Protein AF-A0A536HJX2-F1 (afdb_monomer)

Radius of gyration: 12.41 Å; Cα contacts (8 Å, |Δi|>4): 84; chains: 1; bounding box: 29×22×37 Å

Foldseek 3Di:
DDPVVDDFAEDEDAFDADPVRAGPLVVLLVRLVVVVVVVGPYYDALDVNNVVVVDDPVRSVSSVVSND

Structure (mmCIF, N/CA/C/O backbone):
data_AF-A0A536HJX2-F1
#
_entry.id   AF-A0A536HJX2-F1
#
loop_
_atom_site.group_PDB
_atom_site.id
_atom_site.type_symbol
_atom_site.label_atom_id
_atom_site.label_alt_id
_atom_site.label_comp_id
_atom_site.label_asym_id
_atom_site.label_entity_id
_atom_site.label_seq_id
_atom_site.pdbx_PDB_ins_code
_atom_site.Cartn_x
_atom_site.Cartn_y
_atom_site.Cartn_z
_atom_site.occupancy
_atom_site.B_iso_or_equiv
_atom_site.auth_seq_id
_atom_site.auth_comp_id
_atom_site.auth_asym_id
_atom_site.auth_atom_id
_atom_site.pdbx_PDB_model_num
ATOM 1 N N . MET A 1 1 ? 2.169 12.744 14.593 1.00 70.25 1 MET A N 1
ATOM 2 C CA . MET A 1 1 ? 1.435 11.493 14.823 1.00 70.25 1 MET A CA 1
ATOM 3 C C . MET A 1 1 ? 2.065 10.803 16.008 1.00 70.25 1 MET A C 1
ATOM 5 O O . MET A 1 1 ? 3.273 10.567 15.987 1.00 70.25 1 MET A O 1
ATOM 9 N N . LYS A 1 2 ? 1.290 10.565 17.054 1.00 81.81 2 LYS A N 1
ATOM 10 C CA . LYS A 1 2 ? 1.710 9.744 18.185 1.00 81.81 2 LYS A CA 1
ATOM 11 C C . LYS A 1 2 ? 1.164 8.323 17.993 1.00 81.81 2 LYS A C 1
ATOM 13 O O . LYS A 1 2 ? 0.179 8.131 17.290 1.00 81.81 2 LYS A O 1
ATOM 18 N N . LEU A 1 3 ? 1.831 7.315 18.551 1.00 78.69 3 LEU A N 1
ATOM 19 C CA . LEU A 1 3 ? 1.449 5.906 18.354 1.00 78.69 3 LEU A CA 1
ATOM 20 C C . LEU A 1 3 ? 0.059 5.578 18.916 1.00 78.69 3 LEU A C 1
ATOM 22 O O . LEU A 1 3 ? -0.634 4.734 18.366 1.00 78.69 3 LEU A O 1
ATOM 26 N N . ASP A 1 4 ? -0.356 6.276 19.968 1.00 87.19 4 ASP A N 1
ATOM 27 C CA . ASP A 1 4 ? -1.688 6.210 20.572 1.00 87.19 4 ASP A CA 1
ATOM 28 C C . ASP A 1 4 ? -2.804 6.780 19.678 1.00 87.19 4 ASP A C 1
ATOM 30 O O . ASP A 1 4 ? -3.976 6.550 19.957 1.00 87.19 4 ASP A O 1
ATOM 34 N N . GLU A 1 5 ? -2.463 7.473 18.587 1.00 87.75 5 GLU A N 1
ATOM 35 C CA . GLU A 1 5 ? -3.428 7.972 17.595 1.00 87.75 5 GLU A CA 1
ATOM 36 C C . GLU A 1 5 ? -3.725 6.939 16.487 1.00 87.75 5 GLU A C 1
ATOM 38 O O . GLU A 1 5 ? -4.686 7.109 15.738 1.00 87.75 5 GLU A O 1
ATOM 43 N N . LEU A 1 6 ? -2.935 5.861 16.372 1.00 91.38 6 LEU A N 1
ATOM 44 C CA . LEU A 1 6 ? -3.173 4.768 15.423 1.00 91.38 6 LEU A CA 1
ATOM 45 C C . LEU A 1 6 ? -4.047 3.691 16.073 1.00 91.38 6 LEU A C 1
ATOM 47 O O . LEU A 1 6 ? -3.582 2.916 16.908 1.00 91.38 6 LEU A O 1
ATOM 51 N N . SER A 1 7 ? -5.314 3.621 15.674 1.00 93.12 7 SER A N 1
ATOM 52 C CA . SER A 1 7 ? -6.274 2.653 16.210 1.00 93.12 7 SER A CA 1
ATOM 53 C C . SER A 1 7 ? -7.176 2.095 15.111 1.00 93.12 7 SER A C 1
ATOM 55 O O . SER A 1 7 ? -7.255 2.666 14.026 1.00 93.12 7 SER A O 1
ATOM 57 N N . GLY A 1 8 ? -7.824 0.964 15.392 1.00 95.12 8 GLY A N 1
ATOM 58 C CA . GLY A 1 8 ? -8.698 0.282 14.439 1.00 95.12 8 GLY A CA 1
ATOM 59 C C . GLY A 1 8 ? -7.985 -0.771 13.587 1.00 95.12 8 GLY A C 1
ATOM 60 O O . GLY A 1 8 ? -6.950 -1.322 13.973 1.00 95.12 8 GLY A O 1
ATOM 61 N N . VAL A 1 9 ? -8.574 -1.097 12.440 1.00 96.81 9 VAL A N 1
ATOM 62 C CA . VAL A 1 9 ? -8.081 -2.095 11.491 1.00 96.81 9 VAL A CA 1
ATOM 63 C C . VAL A 1 9 ? -7.123 -1.434 10.503 1.00 96.81 9 VAL A C 1
ATOM 65 O O . VAL A 1 9 ? -7.541 -0.775 9.555 1.00 96.81 9 VAL A O 1
ATOM 68 N N . LEU A 1 10 ? -5.823 -1.653 10.705 1.00 95.25 10 LEU A N 1
ATOM 69 C CA . LEU A 1 10 ? -4.769 -1.223 9.784 1.00 95.25 10 LEU A CA 1
ATOM 70 C C . LEU A 1 10 ? -4.354 -2.399 8.897 1.00 95.25 10 LEU A C 1
ATOM 72 O O . LEU A 1 10 ? -3.748 -3.359 9.379 1.00 95.25 10 LEU A O 1
ATOM 76 N N . ILE A 1 11 ? -4.686 -2.349 7.607 1.00 96.81 11 ILE A N 1
ATOM 77 C CA . ILE A 1 11 ? -4.487 -3.488 6.706 1.00 96.81 11 ILE A CA 1
ATOM 78 C C . ILE A 1 11 ? -3.123 -3.437 6.012 1.00 96.81 11 ILE A C 1
ATOM 80 O O . ILE A 1 11 ? -2.761 -2.444 5.386 1.00 96.81 11 ILE A O 1
ATOM 84 N N . ALA A 1 12 ? -2.361 -4.529 6.100 1.00 97.38 12 ALA A N 1
ATOM 85 C CA . ALA A 1 12 ? -1.128 -4.698 5.339 1.00 97.38 12 ALA A CA 1
ATOM 86 C C . ALA A 1 12 ? -1.458 -5.043 3.882 1.00 97.38 12 ALA A C 1
ATOM 88 O O . ALA A 1 12 ? -2.073 -6.076 3.612 1.00 97.38 12 ALA A O 1
ATOM 89 N N . LEU A 1 13 ? -1.056 -4.178 2.954 1.00 97.69 13 LEU A N 1
ATOM 90 C CA . LEU A 1 13 ? -1.322 -4.351 1.530 1.00 97.69 13 LEU A CA 1
ATOM 91 C C . LEU A 1 13 ? -0.238 -5.204 0.870 1.00 97.69 13 LEU A C 1
ATOM 93 O O . LEU A 1 13 ? 0.949 -5.003 1.126 1.00 97.69 13 LEU A O 1
ATOM 97 N N . ALA A 1 14 ? -0.663 -6.106 -0.014 1.00 97.50 14 ALA A N 1
ATOM 98 C CA . ALA A 1 14 ? 0.217 -6.694 -1.020 1.00 97.50 14 ALA A CA 1
ATOM 99 C C . ALA A 1 14 ? 0.606 -5.641 -2.069 1.00 97.50 14 ALA A C 1
ATOM 101 O O . ALA A 1 14 ? -0.098 -4.638 -2.226 1.00 97.50 14 ALA A O 1
ATOM 102 N N . SER A 1 15 ? 1.683 -5.884 -2.819 1.00 98.00 15 SER A N 1
ATOM 103 C CA . SER A 1 15 ? 2.069 -5.063 -3.973 1.00 98.00 15 SER A CA 1
ATOM 104 C C . SER A 1 15 ? 1.633 -5.724 -5.289 1.00 98.00 15 SER A C 1
ATOM 106 O O . SER A 1 15 ? 2.345 -6.590 -5.794 1.00 98.00 15 SER A O 1
ATOM 108 N N . PRO A 1 16 ? 0.486 -5.347 -5.891 1.00 98.25 16 PRO A N 1
ATOM 109 C CA . PRO A 1 16 ? 0.108 -5.803 -7.225 1.00 98.25 16 PRO A CA 1
ATOM 110 C C . PRO A 1 16 ? 1.205 -5.568 -8.269 1.00 98.25 16 PRO A C 1
ATOM 112 O O . PRO A 1 16 ? 1.615 -4.434 -8.524 1.00 98.25 16 PRO A O 1
ATOM 115 N N . LEU A 1 17 ? 1.646 -6.652 -8.907 1.00 97.75 17 LEU A N 1
ATOM 116 C CA . LEU A 1 17 ? 2.615 -6.640 -9.998 1.00 97.75 17 LEU A CA 1
ATOM 117 C C . LEU A 1 17 ? 1.988 -7.207 -11.272 1.00 97.75 17 LEU A C 1
ATOM 119 O O . LEU A 1 17 ? 1.156 -8.118 -11.245 1.00 97.75 17 LEU A O 1
ATOM 123 N N . LYS A 1 18 ? 2.439 -6.699 -12.413 1.00 98.06 18 LYS A N 1
ATOM 124 C CA . LYS A 1 18 ? 2.195 -7.290 -13.726 1.00 98.06 18 LYS A CA 1
ATOM 125 C C . LYS A 1 18 ? 3.051 -8.546 -13.892 1.00 98.06 18 LYS A C 1
ATOM 127 O O . LYS A 1 18 ? 4.001 -8.793 -13.153 1.00 98.06 18 LYS A O 1
ATOM 132 N N . ARG A 1 19 ? 2.749 -9.339 -14.925 1.00 97.44 19 ARG A N 1
ATOM 133 C CA . ARG A 1 19 ? 3.500 -10.572 -15.241 1.00 97.44 19 ARG A CA 1
ATOM 134 C C . ARG A 1 19 ? 4.984 -10.340 -15.532 1.00 97.44 19 ARG A C 1
ATOM 136 O O . ARG A 1 19 ? 5.766 -11.269 -15.388 1.00 97.44 19 ARG A O 1
ATOM 143 N N . ASP A 1 20 ? 5.353 -9.134 -15.954 1.00 96.69 20 ASP A N 1
ATOM 144 C CA . ASP A 1 20 ? 6.741 -8.735 -16.202 1.00 96.69 20 ASP A CA 1
ATOM 145 C C . ASP A 1 20 ? 7.470 -8.244 -14.936 1.00 96.69 20 ASP A C 1
ATOM 147 O O . ASP A 1 20 ? 8.624 -7.832 -15.016 1.00 96.69 20 ASP A O 1
ATOM 151 N N . GLY A 1 21 ? 6.811 -8.283 -13.772 1.00 94.88 21 GLY A N 1
ATOM 152 C CA . GLY A 1 21 ? 7.360 -7.842 -12.492 1.00 94.88 21 GLY A CA 1
ATOM 153 C C . GLY A 1 21 ? 7.280 -6.333 -12.253 1.00 94.88 21 GLY A C 1
ATOM 154 O O . GLY A 1 21 ? 7.667 -5.875 -11.180 1.00 94.88 21 GLY A O 1
ATOM 155 N N . THR A 1 22 ? 6.768 -5.545 -13.203 1.00 97.38 22 THR A N 1
ATOM 156 C CA . THR A 1 22 ? 6.520 -4.113 -12.978 1.00 97.38 22 THR A CA 1
ATO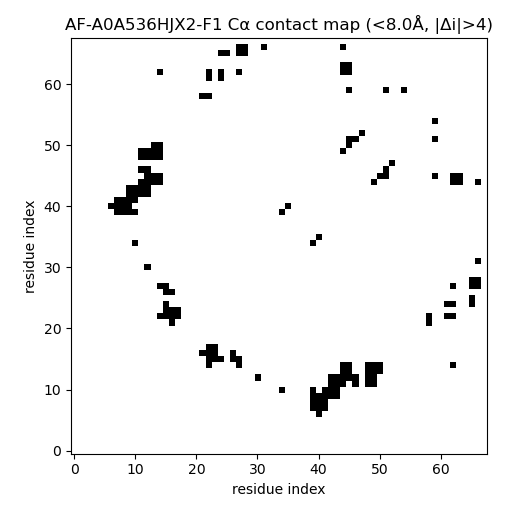M 157 C C . THR A 1 22 ? 5.272 -3.898 -12.125 1.00 97.38 22 THR A C 1
ATOM 159 O O . THR A 1 22 ? 4.372 -4.735 -12.103 1.00 97.38 22 THR A O 1
ATOM 162 N N . VAL A 1 23 ? 5.192 -2.769 -11.420 1.00 98.19 23 VAL A N 1
ATOM 163 C CA . VAL A 1 23 ? 4.033 -2.453 -10.570 1.00 98.19 23 VAL A CA 1
ATOM 164 C C . VAL A 1 23 ? 2.764 -2.314 -11.421 1.00 98.19 23 VAL A C 1
ATOM 166 O O . VAL A 1 23 ? 2.748 -1.620 -12.442 1.00 98.19 23 VAL A O 1
ATOM 169 N N . ASP A 1 24 ? 1.688 -2.983 -11.004 1.00 98.44 24 ASP A N 1
ATOM 170 C CA . ASP A 1 24 ? 0.341 -2.791 -11.547 1.00 98.44 24 ASP A CA 1
ATOM 171 C C . ASP A 1 24 ? -0.351 -1.654 -10.785 1.00 98.44 24 ASP A C 1
ATOM 173 O O . ASP A 1 24 ? -1.138 -1.901 -9.875 1.00 98.44 24 ASP A O 1
ATOM 177 N N . GLU A 1 25 ? -0.052 -0.399 -11.136 1.00 98.06 25 GLU A N 1
ATOM 178 C CA . GLU A 1 25 ? -0.642 0.786 -10.482 1.00 98.06 25 GLU A CA 1
ATOM 179 C C . GLU A 1 25 ? -2.186 0.760 -10.476 1.00 98.06 25 GLU A C 1
ATOM 181 O O . GLU A 1 25 ? -2.775 0.944 -9.409 1.00 98.06 25 GLU A O 1
ATOM 186 N N . PRO A 1 26 ? -2.883 0.432 -11.589 1.00 98.12 26 PRO A N 1
ATOM 187 C CA . PRO A 1 26 ? -4.331 0.227 -11.547 1.00 98.12 26 PRO A CA 1
ATOM 188 C C . PRO A 1 26 ? -4.764 -0.891 -10.590 1.00 98.12 26 PRO A C 1
ATOM 190 O O . PRO A 1 26 ? -5.849 -0.827 -10.016 1.00 98.12 26 PRO A O 1
ATOM 193 N N . GLY A 1 27 ? -3.958 -1.945 -10.449 1.00 98.31 27 GLY A N 1
ATOM 194 C CA . GLY A 1 27 ? -4.184 -3.026 -9.490 1.00 98.31 27 GLY A CA 1
ATOM 195 C C . GLY A 1 27 ? -4.064 -2.573 -8.044 1.00 98.31 27 GLY A C 1
ATOM 196 O O . GLY A 1 27 ? -4.926 -2.927 -7.240 1.00 98.31 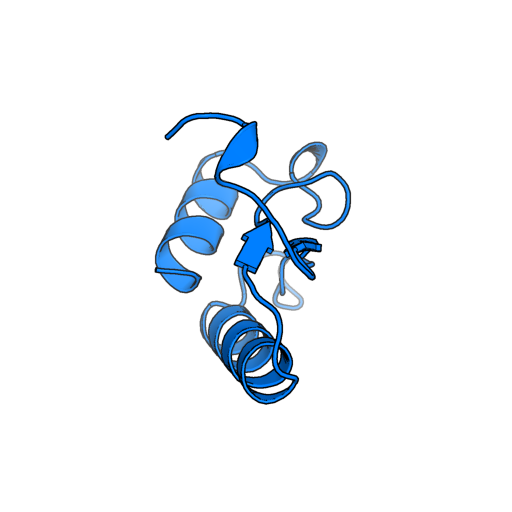27 GLY A O 1
ATOM 197 N N . VAL A 1 28 ? -3.057 -1.752 -7.734 1.00 98.31 28 VAL A N 1
ATOM 198 C CA . VAL A 1 28 ? -2.897 -1.115 -6.419 1.00 98.31 28 VAL A CA 1
ATOM 199 C C . VAL A 1 28 ? -4.133 -0.279 -6.096 1.00 98.31 28 VAL A C 1
ATOM 201 O O . VAL A 1 28 ? -4.749 -0.503 -5.058 1.00 98.31 28 VAL A O 1
ATOM 204 N N . ALA A 1 29 ? -4.570 0.589 -7.015 1.00 97.44 29 ALA A N 1
ATOM 205 C CA . ALA A 1 29 ? -5.756 1.422 -6.815 1.00 97.44 29 ALA A CA 1
ATOM 206 C C . ALA A 1 29 ? -7.023 0.582 -6.560 1.00 97.44 29 ALA A C 1
ATOM 208 O O . ALA A 1 29 ? -7.759 0.837 -5.612 1.00 97.44 29 ALA A O 1
ATOM 209 N N . ARG A 1 30 ? -7.257 -0.483 -7.344 1.00 98.12 30 ARG A N 1
ATOM 210 C CA . ARG A 1 30 ? -8.397 -1.394 -7.113 1.00 98.12 30 ARG A CA 1
ATOM 211 C C . ARG A 1 30 ? -8.331 -2.086 -5.750 1.00 98.12 30 ARG A C 1
ATOM 213 O O . ARG A 1 30 ? -9.373 -2.278 -5.129 1.00 98.12 30 ARG A O 1
ATOM 220 N N . LEU A 1 31 ? -7.139 -2.492 -5.307 1.00 98.00 31 LEU A N 1
ATOM 221 C CA . LEU A 1 31 ? -6.951 -3.122 -4.000 1.00 98.00 31 LEU A CA 1
ATOM 222 C C . LEU A 1 31 ? -7.241 -2.133 -2.867 1.00 98.00 31 LEU A C 1
ATOM 224 O O . LEU A 1 31 ? -7.947 -2.495 -1.929 1.00 98.00 31 LEU A O 1
ATOM 228 N N . VAL A 1 32 ? -6.739 -0.901 -2.978 1.00 97.69 32 VAL A N 1
ATOM 229 C CA . VAL A 1 32 ? -7.002 0.187 -2.027 1.00 97.69 32 VAL A CA 1
ATOM 230 C C . VAL A 1 32 ? -8.504 0.444 -1.911 1.00 97.69 32 VAL A C 1
ATOM 232 O O . VAL A 1 32 ? -9.052 0.341 -0.817 1.00 97.69 32 VAL A O 1
ATOM 235 N N . GLU A 1 33 ? -9.193 0.666 -3.032 1.00 97.50 33 GLU A N 1
ATOM 236 C CA . GLU A 1 33 ? -10.645 0.889 -3.039 1.00 97.50 33 GLU A CA 1
ATOM 237 C C . GLU A 1 33 ? -11.414 -0.281 -2.415 1.00 97.50 33 GLU A C 1
ATOM 239 O O . GLU A 1 33 ? -12.334 -0.080 -1.624 1.00 97.50 33 GLU A O 1
ATOM 244 N N . HIS A 1 34 ? -11.014 -1.518 -2.721 1.00 97.94 34 HIS A N 1
ATOM 245 C CA . HIS A 1 34 ? -11.656 -2.706 -2.168 1.00 97.94 34 HIS A CA 1
ATOM 246 C C . HIS A 1 34 ? -11.558 -2.766 -0.639 1.00 97.94 34 HIS A C 1
ATOM 248 O O . HIS A 1 34 ? -12.562 -3.028 0.026 1.00 97.94 34 HIS A O 1
ATOM 254 N N . VAL A 1 35 ? -10.370 -2.532 -0.073 1.00 97.31 35 VAL A N 1
ATOM 255 C CA . VAL A 1 35 ? -10.188 -2.623 1.383 1.00 97.31 35 VAL A CA 1
ATOM 256 C C . VAL A 1 35 ? -10.795 -1.428 2.112 1.00 97.31 35 VAL A C 1
ATOM 258 O O . VAL A 1 35 ? -11.368 -1.613 3.183 1.00 97.31 35 VAL A O 1
ATOM 261 N N . LEU A 1 36 ? -10.747 -0.228 1.523 1.00 96.62 36 LEU A N 1
ATOM 262 C CA . LEU A 1 36 ? -11.404 0.958 2.076 1.00 96.62 36 LEU A CA 1
ATOM 263 C C . LEU A 1 36 ? -12.925 0.781 2.106 1.00 96.62 36 LEU A C 1
ATOM 265 O O . LEU A 1 36 ? -13.552 1.054 3.128 1.00 96.62 36 LEU A O 1
ATOM 269 N N . ALA A 1 37 ? -13.517 0.227 1.042 1.00 98.00 37 ALA A N 1
ATOM 270 C CA . ALA A 1 37 ? -14.933 -0.144 1.025 1.00 98.00 37 ALA A CA 1
ATOM 271 C C . ALA A 1 37 ? -15.284 -1.214 2.079 1.00 98.00 37 ALA A C 1
ATOM 273 O O . ALA A 1 37 ? -16.430 -1.297 2.517 1.00 98.00 37 ALA A O 1
ATOM 274 N N . GLY A 1 38 ? -14.300 -2.010 2.509 1.00 97.56 38 GLY A N 1
ATOM 275 C CA . GLY A 1 38 ? -14.411 -2.959 3.617 1.00 9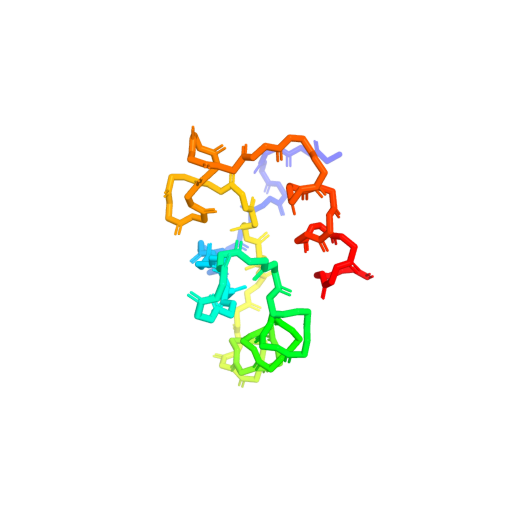7.56 38 GLY A CA 1
ATOM 276 C C . GLY A 1 38 ? -14.405 -2.324 5.014 1.00 97.56 38 GLY A C 1
ATOM 277 O O . GLY A 1 38 ? -14.614 -3.041 5.990 1.00 97.56 38 GLY A O 1
ATOM 278 N N . GLY A 1 39 ? -14.192 -1.007 5.124 1.00 97.31 39 GLY A N 1
ATOM 279 C CA . GLY A 1 39 ? -14.252 -0.271 6.388 1.00 97.31 39 GLY A CA 1
ATOM 280 C C . GLY A 1 39 ? -12.980 -0.350 7.231 1.00 97.31 39 GLY A C 1
ATOM 281 O O . GLY A 1 39 ? -13.071 -0.317 8.454 1.00 97.31 39 GLY A O 1
ATOM 282 N N . VAL A 1 40 ? -11.806 -0.490 6.605 1.00 97.44 40 VAL A N 1
ATOM 283 C CA . VAL A 1 40 ? -10.520 -0.414 7.320 1.00 97.44 40 VAL A CA 1
ATOM 284 C C . VAL A 1 40 ? -10.219 1.023 7.753 1.00 97.44 40 VAL A C 1
ATOM 286 O O . VAL A 1 40 ? -10.531 1.976 7.043 1.00 97.44 40 VAL A O 1
ATOM 289 N N . ASP A 1 41 ? -9.563 1.172 8.900 1.00 95.75 41 ASP A N 1
ATOM 290 C CA . ASP A 1 41 ? -9.216 2.472 9.486 1.00 95.75 41 ASP A CA 1
ATOM 291 C C . ASP A 1 41 ? -7.883 3.022 8.951 1.00 95.75 41 ASP A C 1
ATOM 293 O O . ASP A 1 41 ? -7.563 4.199 9.121 1.00 95.75 41 ASP A O 1
ATOM 297 N N . GLY A 1 42 ? -7.089 2.183 8.280 1.00 94.25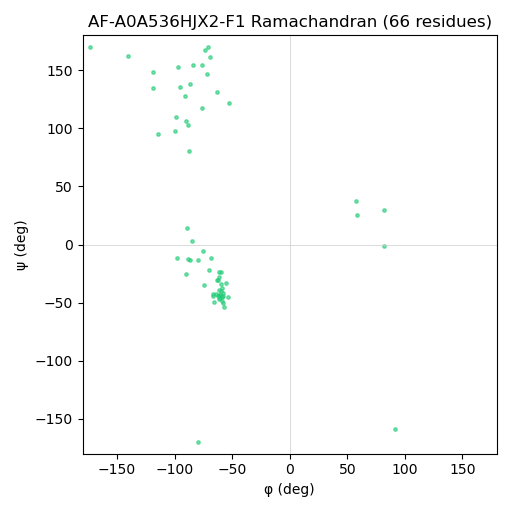 42 GLY A N 1
ATOM 298 C CA . GLY A 1 42 ? -5.854 2.620 7.645 1.00 94.25 42 GLY A CA 1
ATOM 299 C C . GLY A 1 42 ? -5.165 1.555 6.805 1.00 94.25 42 GLY A C 1
ATOM 300 O O . GLY A 1 42 ? -5.508 0.373 6.830 1.00 94.25 42 GLY A O 1
ATOM 301 N N . LEU A 1 43 ? -4.161 2.004 6.054 1.00 95.94 43 LEU A N 1
ATOM 302 C CA . LEU A 1 43 ? -3.407 1.197 5.101 1.00 95.94 43 LEU A CA 1
ATOM 303 C C . LEU A 1 43 ? -1.932 1.155 5.502 1.00 95.94 43 LEU A C 1
ATOM 305 O O . LEU A 1 43 ? -1.323 2.183 5.793 1.00 95.94 43 LEU A O 1
ATOM 309 N N . LEU A 1 44 ? -1.343 -0.035 5.456 1.00 95.69 44 LEU A N 1
ATOM 310 C CA . LEU A 1 44 ? 0.088 -0.258 5.600 1.00 95.69 44 LEU A CA 1
ATOM 311 C C . LEU A 1 44 ? 0.636 -0.793 4.274 1.00 95.69 44 LEU A C 1
ATOM 313 O O . LEU A 1 44 ? 0.592 -1.993 3.998 1.00 95.69 44 LEU A O 1
ATOM 317 N N . ALA A 1 45 ? 1.156 0.111 3.449 1.00 96.25 45 ALA A N 1
ATOM 318 C CA . ALA A 1 45 ? 1.878 -0.239 2.232 1.00 96.25 45 ALA A CA 1
ATOM 319 C C . ALA A 1 45 ? 3.347 -0.557 2.543 1.00 96.25 45 ALA A C 1
ATOM 321 O O . ALA A 1 45 ? 3.916 -0.045 3.508 1.00 96.25 45 ALA A O 1
ATOM 322 N N . LEU A 1 46 ? 3.976 -1.373 1.696 1.00 96.69 46 LEU A N 1
ATOM 323 C CA . LEU A 1 46 ? 5.400 -1.704 1.798 1.00 96.69 46 LEU A CA 1
ATOM 324 C C . LEU A 1 46 ? 5.825 -2.337 3.145 1.00 96.69 46 LEU A C 1
ATOM 326 O O . LEU A 1 46 ? 6.948 -2.131 3.620 1.00 96.69 46 LEU A O 1
ATOM 330 N N . GLY A 1 47 ? 4.975 -3.183 3.730 1.00 96.00 47 GLY A N 1
ATOM 331 C CA . GLY A 1 47 ? 5.385 -4.131 4.774 1.00 96.00 47 GLY A CA 1
ATOM 332 C C . GLY A 1 47 ? 6.061 -5.388 4.204 1.00 96.00 47 GLY A C 1
ATOM 333 O O . GLY A 1 47 ? 6.324 -5.481 3.007 1.00 96.00 47 GLY A O 1
ATOM 334 N N . SER A 1 48 ? 6.280 -6.408 5.042 1.00 96.31 48 SER A N 1
ATOM 335 C CA . SER A 1 48 ? 6.658 -7.748 4.554 1.00 96.31 48 SER A CA 1
ATOM 336 C C . SER A 1 48 ? 5.593 -8.325 3.616 1.00 96.31 48 SER A C 1
ATOM 338 O O . SER A 1 48 ? 5.938 -8.877 2.577 1.00 96.31 48 SER A O 1
ATOM 340 N N . THR A 1 49 ? 4.314 -8.119 3.946 1.00 96.88 49 THR A N 1
ATOM 341 C CA . THR A 1 49 ? 3.164 -8.448 3.090 1.00 96.88 49 THR A CA 1
ATOM 342 C C . THR A 1 49 ? 3.172 -7.684 1.772 1.00 96.88 49 THR A C 1
ATOM 344 O O . THR A 1 49 ? 2.656 -8.203 0.803 1.00 96.88 49 THR A O 1
ATOM 347 N N . GLY A 1 50 ? 3.760 -6.485 1.732 1.00 96.81 50 GLY A N 1
ATOM 348 C CA . GLY A 1 50 ? 3.909 -5.683 0.513 1.00 96.81 50 GLY A CA 1
ATOM 349 C C . GLY A 1 50 ? 5.198 -5.970 -0.253 1.00 96.81 50 GLY A C 1
ATOM 350 O O . GLY A 1 50 ? 5.596 -5.160 -1.089 1.00 96.81 50 GLY A O 1
ATOM 351 N N . GLU A 1 51 ? 5.887 -7.071 0.070 1.00 96.56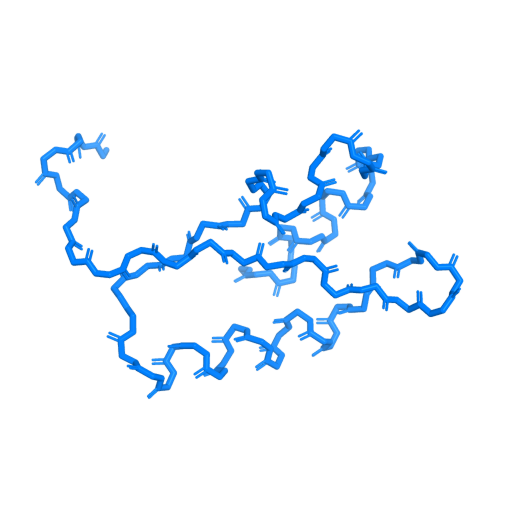 51 GLU A N 1
ATOM 352 C CA . GLU A 1 51 ? 7.061 -7.571 -0.649 1.00 96.56 51 GLU A CA 1
ATOM 353 C C . GLU A 1 51 ? 8.244 -6.584 -0.724 1.00 96.56 51 GLU A C 1
ATOM 355 O O . GLU A 1 51 ? 9.101 -6.676 -1.601 1.00 96.56 51 GLU A O 1
ATOM 360 N N . THR A 1 52 ? 8.359 -5.652 0.227 1.00 97.38 52 THR A N 1
ATOM 361 C CA . THR A 1 52 ? 9.336 -4.543 0.184 1.00 97.38 52 THR A CA 1
ATOM 362 C C . THR A 1 52 ? 10.789 -4.967 0.028 1.00 97.38 52 THR A C 1
ATOM 364 O O . THR A 1 52 ? 11.578 -4.246 -0.584 1.00 97.38 52 THR A O 1
ATOM 367 N N . ALA A 1 53 ? 11.160 -6.121 0.585 1.00 97.25 53 ALA A N 1
ATOM 368 C CA . ALA A 1 53 ? 12.512 -6.664 0.466 1.00 97.25 53 ALA A CA 1
ATOM 369 C C . ALA A 1 53 ? 12.835 -7.159 -0.958 1.00 97.25 53 ALA A C 1
ATOM 371 O O . ALA A 1 53 ? 14.005 -7.257 -1.316 1.00 97.25 53 ALA A O 1
ATOM 372 N N . SER A 1 54 ? 11.811 -7.461 -1.759 1.00 96.19 54 SER A N 1
ATOM 373 C CA . SER A 1 54 ? 11.919 -7.948 -3.137 1.00 96.19 54 SER A CA 1
ATOM 374 C C . SER A 1 54 ? 11.756 -6.842 -4.183 1.00 96.19 54 SER A C 1
ATOM 376 O O . SER A 1 54 ? 12.051 -7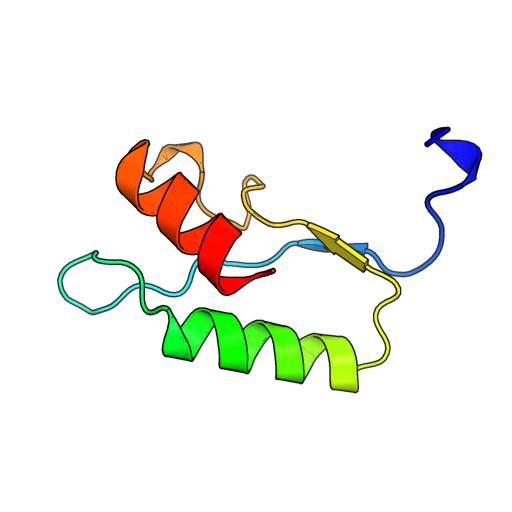.072 -5.353 1.00 96.19 54 SER A O 1
ATOM 378 N N . LEU A 1 55 ? 11.302 -5.651 -3.780 1.00 97.44 55 LEU A N 1
ATOM 379 C CA . LEU A 1 55 ? 11.108 -4.505 -4.664 1.00 97.44 55 LEU A CA 1
ATOM 380 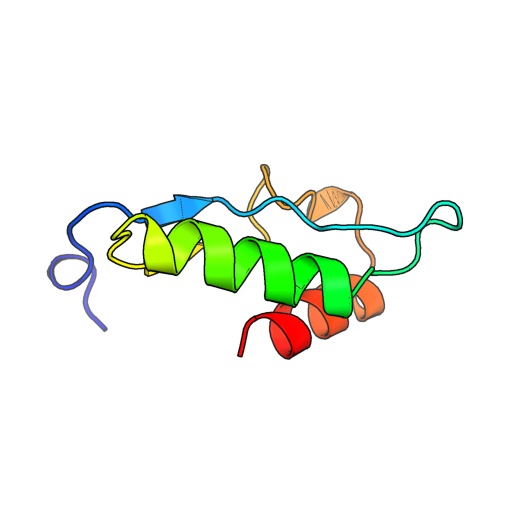C C . LEU A 1 55 ? 12.322 -3.570 -4.650 1.00 97.44 55 LEU A C 1
ATOM 382 O O . LEU A 1 55 ? 12.843 -3.203 -3.591 1.00 97.44 55 LEU A O 1
ATOM 386 N N . ASP A 1 56 ? 12.733 -3.127 -5.838 1.00 97.62 56 ASP A N 1
ATOM 387 C CA . ASP A 1 56 ? 13.726 -2.065 -5.969 1.00 97.62 56 ASP A CA 1
ATOM 388 C C . ASP A 1 56 ? 13.153 -0.695 -5.554 1.00 97.62 56 ASP A C 1
ATOM 390 O O . ASP A 1 56 ? 11.955 -0.523 -5.313 1.00 97.62 56 ASP A O 1
ATOM 394 N N . GLU A 1 57 ? 14.017 0.316 -5.436 1.00 98.00 57 GLU A N 1
ATOM 395 C CA . GLU A 1 57 ? 13.584 1.648 -5.005 1.00 98.00 57 GLU A CA 1
ATOM 396 C C . GLU A 1 57 ? 12.521 2.257 -5.926 1.00 98.00 57 GLU A C 1
ATOM 398 O O . GLU A 1 57 ? 11.592 2.910 -5.443 1.00 98.00 57 GLU A O 1
ATOM 403 N N . LYS A 1 58 ? 12.634 2.030 -7.238 1.00 97.94 58 LYS A N 1
ATOM 404 C CA . LYS A 1 58 ? 11.702 2.580 -8.218 1.00 97.94 58 LYS A CA 1
ATOM 405 C C . LYS A 1 58 ? 10.317 1.971 -8.028 1.00 97.94 58 LYS A C 1
ATOM 407 O O . LYS A 1 58 ? 9.351 2.717 -7.907 1.00 97.94 58 LYS A O 1
ATOM 412 N N . ALA A 1 59 ? 10.229 0.648 -7.937 1.00 97.81 59 ALA A N 1
ATOM 413 C CA . ALA A 1 59 ? 8.984 -0.066 -7.702 1.00 97.81 59 ALA A CA 1
ATOM 414 C C . ALA A 1 59 ? 8.350 0.343 -6.366 1.00 97.81 59 ALA A C 1
ATOM 416 O O . ALA A 1 59 ? 7.160 0.640 -6.329 1.00 97.81 59 ALA A O 1
ATOM 417 N N . ARG A 1 60 ? 9.141 0.465 -5.289 1.00 98.06 60 ARG A N 1
ATOM 418 C CA . ARG A 1 60 ? 8.641 0.954 -3.990 1.00 98.06 60 ARG A CA 1
ATOM 419 C C . ARG A 1 60 ? 8.025 2.349 -4.093 1.00 98.06 60 ARG A C 1
ATOM 421 O O . ARG A 1 60 ? 6.945 2.578 -3.558 1.00 98.06 60 ARG A O 1
ATOM 428 N N . ARG A 1 61 ? 8.681 3.276 -4.799 1.00 97.69 61 ARG A N 1
ATOM 429 C CA . ARG A 1 61 ? 8.134 4.622 -5.037 1.00 97.69 61 ARG A CA 1
ATOM 430 C C . ARG A 1 61 ? 6.837 4.562 -5.839 1.00 97.69 61 ARG A C 1
ATOM 432 O O . ARG A 1 61 ? 5.881 5.218 -5.450 1.00 97.69 61 ARG A O 1
ATOM 439 N N . THR A 1 62 ? 6.784 3.751 -6.895 1.00 97.94 62 THR A N 1
ATOM 440 C CA . THR A 1 62 ? 5.570 3.572 -7.702 1.00 97.94 62 THR A CA 1
ATOM 441 C C . THR A 1 62 ? 4.411 3.008 -6.878 1.00 97.94 62 THR A C 1
ATOM 443 O O . THR A 1 62 ? 3.306 3.528 -6.981 1.00 97.94 62 THR A O 1
ATOM 446 N N . VAL A 1 63 ? 4.651 2.010 -6.017 1.00 97.81 63 VAL A N 1
ATOM 447 C CA . VAL A 1 63 ? 3.621 1.486 -5.101 1.00 97.81 63 VAL A CA 1
ATOM 448 C C . VAL A 1 63 ? 3.105 2.589 -4.182 1.00 97.81 63 VAL A C 1
ATOM 450 O O . VAL A 1 63 ? 1.897 2.760 -4.081 1.00 97.81 63 VAL A O 1
ATOM 453 N N . LEU A 1 64 ? 3.992 3.365 -3.549 1.00 96.81 64 LEU A N 1
ATOM 4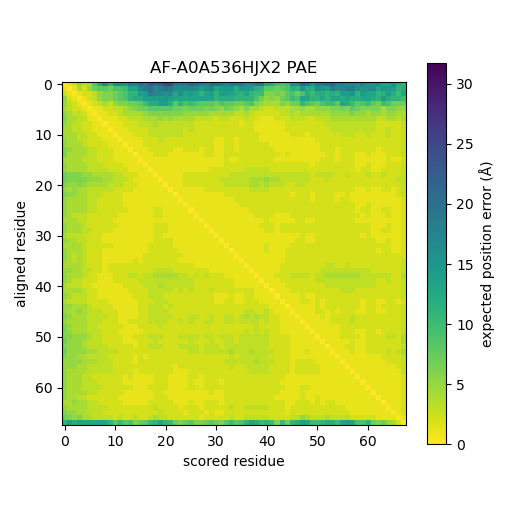54 C CA . LEU A 1 64 ? 3.565 4.463 -2.676 1.00 96.81 64 LEU A CA 1
ATOM 455 C C . LEU A 1 64 ? 2.748 5.506 -3.439 1.00 96.81 64 LEU A C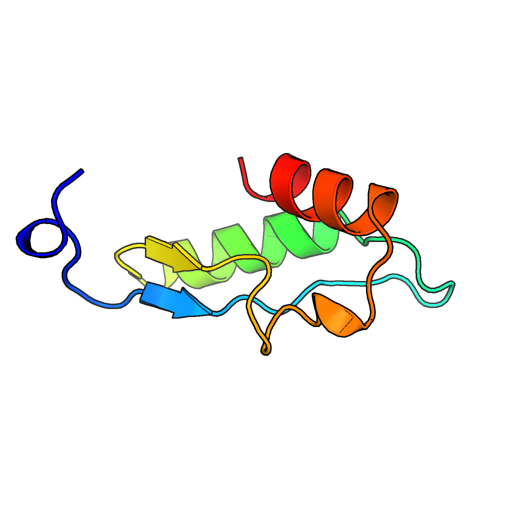 1
ATOM 457 O O . LEU A 1 64 ? 1.687 5.878 -2.963 1.00 96.81 64 LEU A O 1
ATOM 461 N N . THR A 1 65 ? 3.190 5.929 -4.626 1.00 96.19 65 THR A N 1
ATOM 462 C CA . THR A 1 65 ? 2.445 6.880 -5.468 1.00 96.19 65 THR A CA 1
ATOM 463 C C . THR A 1 65 ? 1.085 6.343 -5.908 1.00 96.19 65 THR A C 1
ATOM 465 O O . THR A 1 65 ? 0.168 7.125 -6.087 1.00 96.19 65 THR A O 1
ATOM 468 N N . ALA A 1 66 ? 0.925 5.032 -6.075 1.00 96.00 66 ALA A N 1
ATOM 469 C CA . ALA A 1 66 ? -0.367 4.452 -6.431 1.00 96.00 66 ALA A CA 1
ATOM 470 C C . ALA A 1 66 ? -1.328 4.301 -5.232 1.00 96.00 66 ALA A C 1
ATOM 472 O O . ALA A 1 66 ? -2.510 4.038 -5.439 1.00 96.00 66 ALA A O 1
ATOM 473 N N . VAL A 1 67 ? -0.835 4.436 -3.993 1.00 94.44 67 VAL A N 1
ATOM 474 C CA . VAL A 1 67 ? -1.642 4.378 -2.759 1.00 94.44 67 VAL A CA 1
ATOM 475 C C . VAL A 1 67 ? -2.171 5.760 -2.336 1.00 94.44 67 VAL A C 1
ATOM 477 O O . VAL A 1 67 ? -3.190 5.803 -1.647 1.00 94.44 67 VAL A O 1
ATOM 480 N N . VAL A 1 68 ? -1.509 6.864 -2.719 1.00 78.62 68 VAL A N 1
ATOM 481 C CA . VAL A 1 68 ? -1.828 8.256 -2.304 1.00 78.62 68 VAL A CA 1
ATOM 482 C C . VAL A 1 68 ? -2.139 9.187 -3.464 1.00 78.62 68 VAL A C 1
ATOM 484 O O . VAL A 1 68 ? -1.407 9.136 -4.473 1.00 78.62 68 VAL A O 1
#

Sequence (68 aa):
MKLDELSGVLIALASPLKRDGTVDEPGVARLVEHVLAGGVDGLLALGSTGETASLDEKARRTVLTAVV

Mean predicted aligned error: 2.86 Å

Secondary structure (DSSP, 8-state):
--GGG--S-EEEPP--B-TTSSB-HHHHHHHHHHHHHTT-SEEE-SSTTTTTTTS-HHHHHHHHHHH-

Solvent-accessible surface area (backbone atoms only — not comparable to full-atom values): 4084 Å² total; per-residue (Å²): 138,58,77,90,73,69,67,79,50,65,44,71,34,66,64,44,56,41,99,86,69,48,71,27,50,73,49,36,39,52,52,50,54,54,47,51,76,70,67,48,65,41,79,37,72,64,39,80,64,17,43,41,94,80,45,53,73,66,51,50,50,49,53,53,56,39,76,102

pLDDT: mean 95.53, std 5.09, range [70.25, 98.44]

Nearest PDB structures (foldseek):
  5c54-assembly1_D  TM=9.822E-01  e=4.155E-05  Corynebacterium glutamicum ATCC 13032
  2wpb-assembly1_A  TM=9.618E-01  e=1.471E-04  Escherichia coli
  1fdz-assembly1_C  TM=9.623E-01  e=3.933E-04  Escherichia coli
  3lci-assembly1_A  TM=9.563E-01  e=5.209E-04  Escherichia coli K-12
  6rb7-assembly1_E  TM=9.290E-01  e=1.603E-03  Mediterraneibacter gnavus ATCC 29149